Protein AF-A0A438IP30-F1 (afdb_monomer_lite)

Secondary structure (DSSP, 8-state):
-HHHHHHHHHHHHTT----PPPTT-EEEEEP-TTTSPTT--TTS-SEEEEEEEEEE-TTS-EEEE-TTS-B--

pLDDT: mean 92.11, std 5.41, range [65.12, 97.94]

Foldseek 3Di:
DVVVVVVVVCVVCVPPDDDADDFFDWDWDADDPVRDDVPDDPPDDRTDDGWTFHDADPVRDTWTAHPVRHTDD

Sequence (73 aa):
MADYQQRAAAHYNHKARPRSFKSGTLVLRKVFENTAEIGAGKFQANWEGPYIVSKTSESGAYHLQKPDGTPLL

Radius of gyration: 16.13 Å; chains: 1; bounding box: 28×31×44 Å

Organism: Vitis vinifera (NCBI:txid29760)

Structure (mmCIF, N/CA/C/O backbone):
data_AF-A0A438IP30-F1
#
_entry.id   AF-A0A438IP30-F1
#
loop_
_atom_site.group_PDB
_atom_site.id
_atom_site.type_symbol
_atom_site.label_atom_id
_atom_site.label_alt_id
_atom_site.label_comp_id
_atom_site.label_asym_id
_atom_site.label_entity_id
_atom_site.label_seq_id
_atom_site.pdbx_PDB_ins_code
_atom_site.Cartn_x
_atom_site.Cartn_y
_atom_site.Cartn_z
_atom_site.occupancy
_atom_site.B_iso_or_equiv
_atom_site.auth_se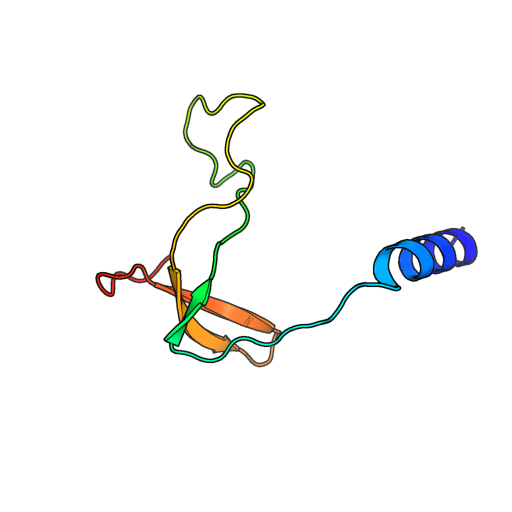q_id
_atom_site.auth_comp_id
_atom_site.auth_asym_id
_atom_site.auth_atom_id
_atom_site.pdbx_PDB_model_num
ATOM 1 N N . MET A 1 1 ? 11.626 -0.583 -29.976 1.00 65.12 1 MET A N 1
ATOM 2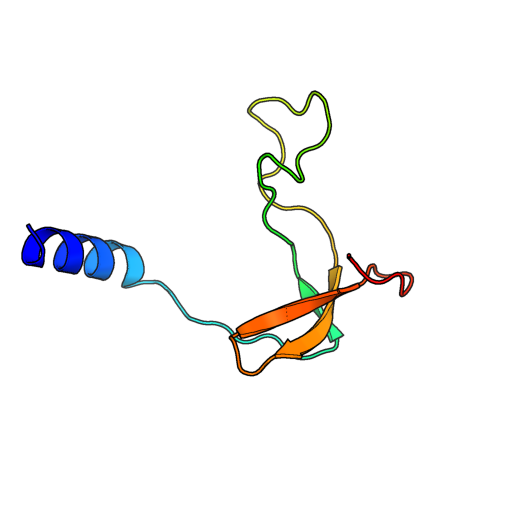 C CA . MET A 1 1 ? 11.408 -0.007 -28.626 1.00 65.12 1 MET A CA 1
ATOM 3 C C . MET A 1 1 ? 10.483 -0.865 -27.767 1.00 65.12 1 MET A C 1
ATOM 5 O O . MET A 1 1 ? 10.882 -1.185 -26.656 1.00 65.12 1 MET A O 1
ATOM 9 N N . ALA A 1 2 ? 9.316 -1.292 -28.270 1.00 82.50 2 ALA A N 1
ATOM 10 C CA . ALA A 1 2 ? 8.378 -2.128 -27.508 1.00 82.50 2 ALA A CA 1
ATOM 11 C C . ALA A 1 2 ? 8.991 -3.445 -26.981 1.00 82.50 2 ALA A C 1
ATOM 13 O O . ALA A 1 2 ? 8.833 -3.756 -25.806 1.00 82.50 2 ALA A O 1
ATOM 14 N N . ASP A 1 3 ? 9.772 -4.160 -27.801 1.00 92.69 3 ASP A N 1
ATOM 15 C CA . ASP A 1 3 ? 10.448 -5.408 -27.389 1.00 92.69 3 ASP A CA 1
ATOM 16 C C . ASP A 1 3 ? 11.437 -5.188 -26.225 1.00 92.69 3 ASP A C 1
ATOM 18 O O . ASP A 1 3 ? 11.459 -5.936 -25.250 1.00 92.69 3 ASP A O 1
ATOM 22 N N . TYR A 1 4 ? 12.197 -4.087 -26.251 1.00 94.94 4 TYR A N 1
ATOM 23 C CA . TYR A 1 4 ? 13.098 -3.732 -25.150 1.00 94.94 4 TYR A CA 1
ATOM 24 C C . TYR A 1 4 ? 12.334 -3.461 -23.845 1.00 94.94 4 TYR A C 1
ATOM 26 O O . TYR A 1 4 ? 12.700 -3.982 -22.792 1.00 94.94 4 TYR A O 1
ATOM 34 N N . GLN A 1 5 ? 11.246 -2.687 -23.913 1.00 95.94 5 GLN A N 1
ATOM 35 C CA . GLN A 1 5 ? 10.413 -2.381 -22.745 1.00 95.94 5 GLN A CA 1
ATOM 36 C C . GLN A 1 5 ? 9.762 -3.644 -22.162 1.00 95.94 5 GLN A C 1
ATOM 38 O O . GLN A 1 5 ? 9.748 -3.814 -20.944 1.00 95.94 5 GLN A O 1
ATOM 43 N N . GLN A 1 6 ? 9.285 -4.558 -23.014 1.00 95.81 6 GLN A N 1
ATOM 44 C CA . GLN A 1 6 ? 8.707 -5.834 -22.586 1.00 95.81 6 GLN A CA 1
ATOM 45 C C . GLN A 1 6 ? 9.736 -6.720 -21.877 1.00 95.81 6 GLN A C 1
ATOM 47 O O . GLN A 1 6 ? 9.451 -7.237 -20.796 1.00 95.81 6 GLN A O 1
ATOM 52 N N . ARG A 1 7 ? 10.952 -6.848 -22.423 1.00 95.88 7 ARG A N 1
ATOM 53 C CA . ARG A 1 7 ? 12.036 -7.614 -21.783 1.00 95.88 7 ARG A CA 1
ATOM 54 C C . ARG A 1 7 ? 12.460 -7.006 -20.449 1.00 95.88 7 ARG A C 1
ATOM 56 O O . ARG A 1 7 ? 12.632 -7.740 -19.478 1.00 95.88 7 ARG A O 1
ATOM 63 N N . ALA A 1 8 ? 12.581 -5.680 -20.376 1.00 95.94 8 ALA A N 1
ATOM 64 C CA . ALA A 1 8 ? 12.910 -4.982 -19.136 1.00 95.94 8 ALA A CA 1
ATOM 65 C C . ALA A 1 8 ? 11.831 -5.195 -18.059 1.00 95.94 8 ALA A C 1
ATOM 67 O O . ALA A 1 8 ? 12.156 -5.528 -16.918 1.00 95.94 8 ALA A O 1
ATOM 68 N N . ALA A 1 9 ? 10.550 -5.079 -18.425 1.00 95.31 9 ALA A N 1
ATOM 69 C CA . ALA A 1 9 ? 9.434 -5.324 -17.516 1.00 95.31 9 ALA A CA 1
ATOM 70 C C . ALA A 1 9 ? 9.375 -6.788 -17.052 1.00 95.31 9 ALA A C 1
ATOM 72 O O . ALA A 1 9 ? 9.193 -7.039 -15.862 1.00 95.31 9 ALA A O 1
ATOM 73 N N . ALA A 1 10 ? 9.572 -7.753 -17.955 1.00 94.94 10 ALA A N 1
ATOM 74 C CA . ALA A 1 10 ? 9.606 -9.174 -17.613 1.00 94.94 10 ALA A CA 1
ATOM 75 C C . ALA A 1 10 ? 10.758 -9.496 -16.650 1.00 94.94 10 ALA A C 1
ATOM 77 O O . ALA A 1 10 ? 10.547 -10.157 -15.633 1.00 94.94 10 ALA A O 1
ATOM 78 N N . HIS A 1 11 ? 11.956 -8.968 -16.919 1.00 96.19 11 HIS A N 1
ATOM 79 C CA . HIS A 1 11 ? 13.105 -9.130 -16.034 1.00 96.19 11 HIS A CA 1
ATOM 80 C C . HIS A 1 11 ? 12.878 -8.464 -14.673 1.00 96.19 11 HIS A C 1
ATOM 82 O O . HIS A 1 11 ? 13.219 -9.044 -13.652 1.00 96.19 11 HIS A O 1
ATOM 88 N N . TYR A 1 12 ? 12.273 -7.279 -14.602 1.00 94.25 12 TYR A N 1
ATOM 89 C CA . TYR A 1 12 ? 11.974 -6.646 -13.314 1.00 94.25 12 TYR A CA 1
ATOM 90 C C . TYR A 1 12 ? 10.916 -7.436 -12.522 1.00 94.25 12 TYR A C 1
ATOM 92 O O . TYR A 1 12 ? 11.102 -7.740 -11.343 1.00 94.25 12 TYR A O 1
ATOM 100 N N . ASN A 1 13 ? 9.840 -7.854 -13.191 1.00 95.50 13 ASN A N 1
ATOM 101 C CA . ASN A 1 13 ? 8.690 -8.500 -12.563 1.00 95.50 13 ASN A CA 1
ATOM 102 C C . ASN A 1 13 ? 8.846 -10.016 -12.346 1.00 95.50 13 ASN A C 1
ATOM 104 O O . ASN A 1 13 ? 7.963 -10.616 -11.741 1.00 95.50 13 ASN A O 1
ATOM 108 N N . HIS A 1 14 ? 9.939 -10.661 -12.773 1.00 95.06 14 HIS A N 1
ATOM 109 C CA . HIS A 1 14 ? 10.085 -12.129 -12.689 1.00 95.06 14 HIS A CA 1
ATOM 110 C C . HIS A 1 14 ? 9.913 -12.706 -11.265 1.00 95.06 14 HIS A C 1
ATOM 112 O O . HIS A 1 14 ? 9.434 -13.830 -11.084 1.00 95.06 14 HIS A O 1
ATOM 118 N N . LYS A 1 15 ? 10.280 -11.930 -10.235 1.00 94.62 15 LYS A N 1
ATOM 119 C CA . LYS A 1 15 ? 10.115 -12.283 -8.812 1.00 94.62 15 LYS A CA 1
ATOM 120 C C . LYS A 1 15 ? 8.860 -11.698 -8.173 1.00 94.62 15 LYS A C 1
ATOM 122 O O . LYS A 1 15 ? 8.586 -12.006 -7.015 1.00 94.62 15 LYS A O 1
ATOM 127 N N . ALA A 1 16 ? 8.091 -10.886 -8.896 1.00 93.25 16 ALA A N 1
ATOM 128 C CA . ALA A 1 16 ? 6.830 -10.382 -8.387 1.00 93.25 16 ALA A CA 1
ATOM 129 C C . ALA A 1 16 ? 5.889 -11.560 -8.101 1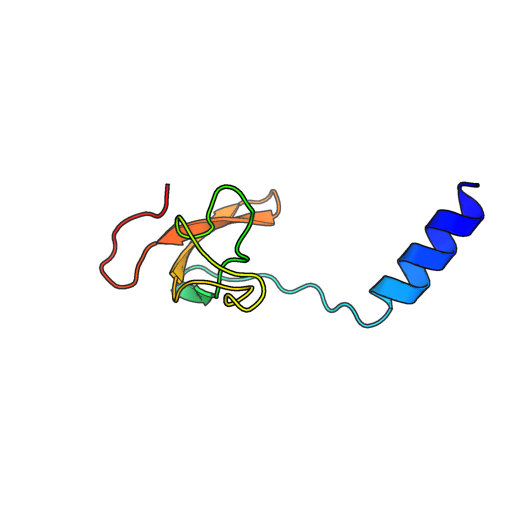.00 93.25 16 ALA A C 1
ATOM 131 O O . ALA A 1 16 ? 5.794 -12.536 -8.854 1.00 93.25 16 ALA A O 1
ATOM 132 N N . ARG A 1 17 ? 5.214 -11.481 -6.959 1.00 93.25 17 ARG A N 1
ATOM 133 C CA . ARG A 1 17 ? 4.199 -12.441 -6.535 1.00 93.25 17 ARG A CA 1
ATOM 134 C C . ARG A 1 17 ? 2.936 -11.641 -6.255 1.00 93.25 17 ARG A C 1
ATOM 136 O O . ARG A 1 17 ? 2.844 -11.048 -5.178 1.00 93.25 17 ARG A O 1
ATOM 143 N N . PRO A 1 18 ? 2.010 -11.556 -7.227 1.00 89.31 18 PRO A N 1
ATOM 144 C CA . PRO A 1 18 ? 0.736 -10.889 -7.016 1.00 89.31 18 PRO A CA 1
ATOM 145 C C . PRO A 1 18 ? 0.060 -11.436 -5.759 1.00 89.31 18 PRO A C 1
ATOM 147 O O . PRO A 1 18 ? 0.038 -12.646 -5.530 1.00 89.31 18 PRO A O 1
ATOM 150 N N . ARG A 1 19 ? -0.458 -10.535 -4.926 1.00 90.44 19 ARG A N 1
ATOM 151 C CA . ARG A 1 19 ? -1.145 -10.875 -3.683 1.00 90.44 19 ARG A CA 1
ATOM 152 C C . ARG A 1 19 ? -2.474 -10.140 -3.641 1.00 90.44 19 ARG A C 1
ATOM 154 O O . ARG A 1 19 ? -2.507 -8.920 -3.765 1.00 90.44 19 ARG A O 1
ATOM 161 N N . SER A 1 20 ? -3.548 -10.890 -3.430 1.00 91.62 20 SER A N 1
ATOM 162 C CA . SER A 1 20 ? -4.863 -10.343 -3.109 1.00 91.62 20 SER A CA 1
ATOM 163 C C . SER A 1 20 ? -5.033 -10.237 -1.596 1.00 91.62 20 SER A C 1
ATOM 165 O O . SER A 1 20 ? -4.663 -11.163 -0.869 1.00 91.62 20 SER A O 1
ATOM 167 N N . PHE A 1 21 ? -5.636 -9.151 -1.124 1.00 93.88 21 PHE A N 1
ATOM 168 C CA . PHE A 1 21 ? -5.984 -8.979 0.285 1.00 93.88 21 PHE A CA 1
ATOM 169 C C . PHE A 1 21 ? -7.477 -9.221 0.501 1.00 93.88 21 PHE A C 1
ATOM 171 O O . PHE A 1 21 ? -8.294 -8.893 -0.354 1.00 93.88 21 PHE A O 1
ATOM 178 N N . LYS A 1 22 ? -7.839 -9.799 1.648 1.00 94.88 22 LYS A N 1
ATOM 179 C CA . LYS A 1 22 ? -9.240 -9.954 2.065 1.00 94.88 22 LYS A CA 1
ATOM 180 C C . LYS A 1 22 ? -9.623 -8.820 3.012 1.00 94.88 22 LYS A C 1
ATOM 182 O O . LYS A 1 22 ? -8.746 -8.267 3.680 1.00 94.88 22 LYS A O 1
ATOM 187 N N . SER A 1 23 ? -10.914 -8.518 3.133 1.00 95.69 23 SER A N 1
ATOM 188 C CA . SER A 1 23 ? -11.394 -7.644 4.210 1.00 95.69 23 SER A CA 1
ATOM 189 C C . SER A 1 23 ? -10.906 -8.137 5.579 1.00 95.69 23 SER A C 1
ATOM 191 O O . SER A 1 23 ? -10.821 -9.341 5.816 1.00 95.69 23 SER A O 1
ATOM 193 N N . GLY A 1 24 ? -10.528 -7.206 6.453 1.00 96.00 24 GLY A N 1
ATOM 194 C CA . GLY A 1 24 ? -9.898 -7.482 7.746 1.00 96.00 24 GLY A CA 1
ATOM 195 C C . GLY A 1 24 ? -8.373 -7.635 7.699 1.00 96.00 24 GLY A C 1
ATOM 196 O O . GLY A 1 24 ? -7.742 -7.679 8.751 1.00 96.00 24 GLY A O 1
ATOM 197 N N . THR A 1 25 ? -7.750 -7.686 6.516 1.00 97.06 25 THR A N 1
ATOM 198 C CA . THR A 1 25 ? -6.285 -7.819 6.425 1.00 97.06 25 THR A CA 1
ATOM 199 C C . THR A 1 25 ? -5.592 -6.515 6.813 1.00 97.06 25 THR A C 1
ATOM 201 O O . THR A 1 25 ? -5.951 -5.455 6.298 1.00 97.06 25 THR A O 1
ATOM 204 N N . LEU A 1 26 ? -4.568 -6.608 7.667 1.00 96.81 26 LEU A N 1
ATOM 205 C CA . LEU A 1 26 ? -3.675 -5.493 7.975 1.00 96.81 26 LEU A CA 1
ATOM 206 C C . LEU A 1 26 ? -2.695 -5.246 6.826 1.00 96.81 26 LEU A C 1
ATOM 208 O O . LEU A 1 26 ? -2.051 -6.174 6.333 1.00 96.81 26 LEU A O 1
ATOM 212 N N . VAL A 1 27 ? -2.578 -3.988 6.414 1.00 96.50 27 VAL A N 1
ATOM 213 C CA . VAL A 1 27 ? -1.732 -3.550 5.301 1.00 96.50 27 VAL A CA 1
ATOM 214 C C . VAL A 1 27 ? -1.056 -2.216 5.613 1.00 96.50 27 VAL A C 1
ATOM 216 O O . VAL A 1 27 ? -1.538 -1.427 6.426 1.00 96.50 27 VAL A O 1
ATOM 219 N N . LEU A 1 28 ? 0.057 -1.960 4.929 1.00 96.00 28 LEU A N 1
ATOM 220 C CA . LEU A 1 28 ? 0.678 -0.640 4.852 1.00 96.00 28 LEU A CA 1
ATOM 221 C C . LEU A 1 28 ? 0.336 -0.005 3.502 1.00 96.00 28 LEU A C 1
ATOM 223 O O . LEU A 1 28 ? 0.274 -0.703 2.486 1.00 96.00 28 LEU A O 1
ATOM 227 N N . ARG A 1 29 ? 0.135 1.313 3.482 1.00 94.00 29 ARG A N 1
ATOM 228 C CA . ARG A 1 29 ? -0.085 2.086 2.252 1.00 94.00 29 ARG A CA 1
ATOM 229 C C . ARG A 1 29 ? 1.225 2.745 1.840 1.00 94.00 29 ARG A C 1
ATOM 231 O O . ARG A 1 29 ? 1.964 3.227 2.689 1.00 94.00 29 ARG A O 1
ATOM 238 N N . LYS A 1 30 ? 1.548 2.731 0.547 1.00 94.00 30 LYS A N 1
ATOM 239 C CA . LYS A 1 30 ? 2.747 3.411 0.043 1.00 94.00 30 LYS A CA 1
ATOM 240 C C . LYS A 1 30 ? 2.556 4.920 0.177 1.00 94.00 30 LYS A C 1
ATOM 242 O O . LYS A 1 30 ? 1.513 5.422 -0.234 1.00 94.00 30 LYS A O 1
ATOM 247 N N . VAL A 1 31 ? 3.561 5.614 0.700 1.00 93.38 31 VAL A N 1
ATOM 248 C CA . VAL A 1 31 ? 3.575 7.077 0.743 1.00 93.38 31 VAL A CA 1
ATOM 249 C C . VAL A 1 31 ? 3.900 7.608 -0.653 1.00 93.38 31 VAL A C 1
ATOM 251 O O . VAL A 1 31 ? 4.855 7.165 -1.297 1.00 93.38 31 VAL A O 1
ATOM 254 N N . PHE A 1 32 ? 3.089 8.548 -1.123 1.00 89.00 32 PHE A N 1
ATOM 255 C CA . PHE A 1 32 ? 3.313 9.323 -2.339 1.00 89.00 32 PHE A CA 1
ATOM 256 C C . PHE A 1 32 ? 3.486 10.800 -1.980 1.00 89.00 32 PHE A C 1
ATOM 258 O O . PHE A 1 32 ? 3.216 11.203 -0.854 1.00 89.00 32 PHE A O 1
ATOM 265 N N . GLU A 1 33 ? 3.914 11.627 -2.934 1.00 85.62 33 GLU A N 1
ATOM 266 C CA . GLU A 1 33 ? 4.143 13.063 -2.701 1.00 85.62 33 GLU A CA 1
ATOM 267 C C . GLU A 1 33 ? 2.907 13.779 -2.133 1.00 85.62 33 GLU A C 1
ATOM 269 O O . GLU A 1 33 ? 3.038 14.675 -1.308 1.00 85.62 33 GLU A O 1
ATOM 274 N N . ASN A 1 34 ? 1.702 13.344 -2.514 1.00 85.19 34 ASN A N 1
ATOM 275 C CA . ASN A 1 34 ? 0.438 13.892 -2.023 1.00 85.19 34 ASN A CA 1
ATOM 276 C C . ASN A 1 34 ? 0.001 13.355 -0.647 1.00 85.19 34 ASN A C 1
ATOM 278 O O . ASN A 1 34 ? -0.954 13.881 -0.082 1.00 85.19 34 ASN A O 1
ATOM 282 N N . THR A 1 35 ? 0.637 12.299 -0.133 1.00 85.94 35 THR A N 1
ATOM 28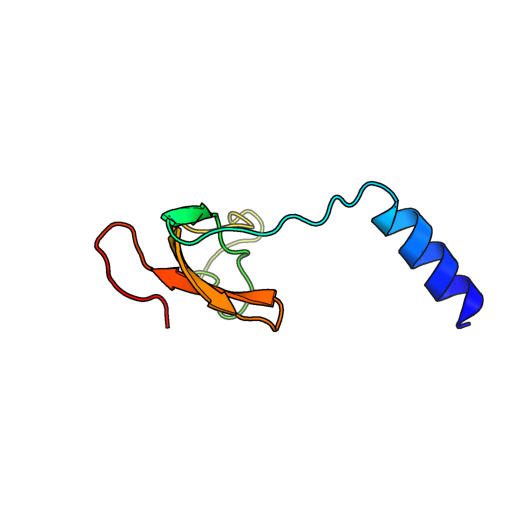3 C CA . THR A 1 35 ? 0.340 11.716 1.189 1.00 85.94 35 THR A CA 1
ATOM 284 C C . THR A 1 35 ? 1.506 11.840 2.167 1.00 85.94 35 THR A C 1
ATOM 286 O O . THR A 1 35 ? 1.380 11.414 3.309 1.00 85.94 35 THR A O 1
ATOM 289 N N . ALA A 1 36 ? 2.644 12.379 1.730 1.00 87.81 36 ALA A N 1
ATOM 290 C CA . ALA A 1 36 ? 3.789 12.631 2.587 1.00 87.81 36 ALA A CA 1
ATOM 291 C C . ALA A 1 36 ? 3.464 13.724 3.613 1.00 87.81 36 ALA A C 1
ATOM 293 O O . ALA A 1 36 ? 2.753 14.688 3.316 1.00 87.81 36 ALA A O 1
ATOM 294 N N . GLU A 1 37 ? 4.012 13.594 4.819 1.00 86.06 37 GLU A N 1
ATOM 295 C CA . GLU A 1 37 ? 3.894 14.641 5.830 1.00 86.06 37 GLU A CA 1
ATOM 296 C C . GLU A 1 37 ? 4.598 15.923 5.361 1.00 86.06 37 GLU A C 1
ATOM 298 O O . GLU A 1 37 ? 5.638 15.895 4.693 1.00 86.06 37 GLU A O 1
ATOM 303 N N . ILE A 1 38 ? 4.038 17.079 5.721 1.00 87.44 38 ILE A N 1
ATOM 304 C CA . ILE A 1 38 ? 4.635 18.370 5.374 1.00 87.44 38 ILE A CA 1
ATOM 305 C C . ILE A 1 38 ? 6.007 18.470 6.046 1.00 87.44 38 ILE A C 1
ATOM 307 O O . ILE A 1 38 ? 6.128 18.348 7.262 1.00 87.44 38 ILE A O 1
ATOM 311 N N . GLY A 1 39 ? 7.045 18.713 5.245 1.00 86.88 39 GLY A N 1
ATOM 312 C CA . GLY A 1 39 ? 8.428 18.771 5.725 1.00 86.88 39 GLY A CA 1
ATOM 313 C C . GLY A 1 39 ? 9.115 17.407 5.837 1.00 86.88 39 GLY A C 1
ATOM 314 O O . GLY A 1 39 ? 10.246 17.343 6.320 1.00 86.88 39 GLY A O 1
ATOM 315 N N . ALA A 1 40 ? 8.482 16.326 5.369 1.00 84.88 40 ALA A N 1
ATOM 316 C CA . ALA A 1 40 ? 9.104 15.014 5.346 1.00 84.88 40 ALA A CA 1
ATOM 317 C C . ALA A 1 40 ? 10.369 15.015 4.469 1.00 84.88 40 ALA A C 1
ATOM 319 O O . ALA A 1 40 ? 10.353 15.333 3.278 1.00 84.88 40 ALA A O 1
ATOM 320 N N . GLY A 1 41 ? 11.497 14.672 5.090 1.00 85.19 41 GLY A N 1
ATOM 321 C CA . GLY A 1 41 ? 12.796 14.650 4.432 1.00 85.19 41 GLY A CA 1
ATOM 322 C C . GLY A 1 41 ? 13.000 13.426 3.536 1.00 85.19 41 GLY A C 1
ATOM 323 O O . GLY A 1 41 ? 12.182 12.510 3.458 1.00 85.19 41 GLY A O 1
ATOM 324 N N . LYS A 1 42 ? 14.176 13.366 2.906 1.00 86.75 42 LYS A N 1
ATOM 325 C CA . LYS A 1 42 ? 14.587 12.278 1.997 1.00 86.75 42 LYS A CA 1
ATOM 326 C C . LYS A 1 42 ? 14.573 10.878 2.635 1.00 86.75 42 LYS A C 1
ATOM 328 O O . LYS A 1 42 ? 14.525 9.886 1.915 1.00 86.75 42 LYS A O 1
ATOM 333 N N . PHE A 1 43 ? 14.635 10.802 3.964 1.00 88.25 43 PHE A N 1
ATOM 334 C CA . PHE A 1 43 ? 14.691 9.555 4.732 1.00 88.25 43 PHE A CA 1
ATOM 335 C C . PHE A 1 43 ? 13.372 9.202 5.434 1.00 88.25 43 PHE A C 1
ATOM 337 O O . PHE A 1 43 ? 13.374 8.392 6.359 1.00 88.25 43 PHE A O 1
ATOM 344 N N . GLN A 1 44 ? 12.251 9.800 5.022 1.00 90.62 44 GLN A N 1
ATOM 345 C CA . GLN A 1 44 ? 10.935 9.386 5.509 1.00 90.62 44 GLN A CA 1
ATOM 346 C C . GLN A 1 44 ? 10.631 7.924 5.146 1.00 90.62 44 GLN A C 1
ATOM 348 O O . GLN A 1 44 ? 11.166 7.376 4.177 1.00 90.62 44 GLN A O 1
ATOM 353 N N . ALA A 1 45 ? 9.747 7.289 5.914 1.00 92.81 45 ALA A N 1
ATOM 354 C CA . ALA A 1 45 ? 9.287 5.948 5.591 1.00 92.81 45 ALA A CA 1
ATOM 355 C C . ALA A 1 45 ? 8.529 5.947 4.251 1.00 92.81 45 ALA A C 1
ATOM 357 O O . ALA A 1 45 ? 7.649 6.766 4.016 1.00 92.81 45 ALA A O 1
ATOM 358 N N . ASN A 1 46 ? 8.832 4.978 3.384 1.00 93.56 46 ASN A N 1
ATOM 359 C CA . ASN A 1 46 ? 8.143 4.818 2.093 1.00 93.56 46 ASN A CA 1
ATOM 360 C C . ASN A 1 46 ? 6.715 4.252 2.229 1.00 93.56 46 ASN A C 1
ATOM 362 O O . ASN A 1 46 ? 6.000 4.121 1.234 1.00 93.56 46 ASN A O 1
ATOM 366 N N . TRP A 1 47 ? 6.329 3.853 3.441 1.00 95.00 47 TRP A N 1
ATOM 367 C CA . TRP A 1 47 ? 5.067 3.201 3.762 1.00 95.00 47 TRP A CA 1
ATOM 368 C C . TRP A 1 47 ? 4.510 3.771 5.067 1.00 95.00 47 TRP A C 1
ATOM 370 O O . TRP A 1 47 ? 5.264 3.983 6.014 1.00 95.00 47 TRP A O 1
ATOM 380 N N . GLU A 1 48 ? 3.198 3.966 5.119 1.00 93.75 48 GLU A N 1
ATOM 381 C CA . GLU A 1 48 ? 2.444 4.468 6.270 1.00 93.75 48 GLU A CA 1
ATOM 382 C C . GLU A 1 48 ? 1.354 3.472 6.698 1.00 93.75 48 GLU A C 1
ATOM 384 O O . GLU A 1 48 ? 0.985 2.551 5.955 1.00 93.75 48 GLU A O 1
ATOM 389 N N . GLY A 1 49 ? 0.821 3.664 7.903 1.00 91.88 49 GLY A N 1
ATOM 390 C CA . GLY A 1 49 ? -0.180 2.788 8.510 1.00 91.88 49 GLY A CA 1
ATOM 391 C C . GLY A 1 49 ? 0.286 2.228 9.855 1.00 91.88 49 GLY A C 1
ATOM 392 O O . GLY A 1 49 ? 1.336 2.625 10.360 1.00 91.88 49 GLY A O 1
ATOM 393 N N . PRO A 1 50 ? -0.488 1.322 10.471 1.00 94.94 50 PRO A N 1
ATOM 394 C CA . PRO A 1 50 ? -1.268 0.262 9.824 1.00 94.94 50 PRO A CA 1
ATOM 395 C C . PRO A 1 50 ? -2.704 0.638 9.434 1.00 94.94 50 PRO A C 1
ATOM 397 O O . PRO A 1 50 ? -3.376 1.394 10.133 1.00 94.94 50 PRO A O 1
ATOM 400 N N . TYR A 1 51 ? -3.200 0.022 8.358 1.00 97.00 51 TYR A N 1
ATOM 401 C CA . TYR A 1 51 ? -4.604 0.077 7.941 1.00 97.00 51 TYR A CA 1
ATOM 402 C C . TYR A 1 51 ? -5.210 -1.315 7.836 1.00 97.00 51 TYR A C 1
ATOM 404 O O . TYR A 1 51 ? -4.502 -2.308 7.689 1.00 97.00 51 TYR A O 1
ATOM 412 N N . ILE A 1 52 ? -6.536 -1.370 7.851 1.00 97.94 52 ILE A N 1
ATOM 413 C CA . ILE A 1 52 ? -7.322 -2.581 7.637 1.00 97.94 52 ILE A CA 1
ATOM 414 C C . ILE A 1 52 ? -8.050 -2.450 6.301 1.00 97.94 52 ILE A C 1
ATOM 416 O O . ILE A 1 52 ? -8.670 -1.423 6.025 1.00 97.94 52 ILE A O 1
ATOM 420 N N . VAL A 1 53 ? -8.020 -3.496 5.476 1.00 97.25 53 VAL A N 1
ATOM 421 C CA . VAL A 1 53 ? -8.872 -3.571 4.280 1.00 97.25 53 VAL A CA 1
ATOM 422 C C . VAL A 1 53 ? -10.330 -3.678 4.723 1.00 97.25 53 VAL A C 1
ATOM 424 O O . VAL A 1 53 ? -10.714 -4.665 5.346 1.00 97.25 53 VAL A O 1
ATOM 427 N N . SER A 1 54 ? -11.158 -2.687 4.405 1.00 97.12 54 SER A N 1
ATOM 428 C CA . SER A 1 54 ? -12.590 -2.715 4.719 1.00 97.12 54 SER A CA 1
ATOM 429 C C . SER A 1 54 ? -13.390 -3.391 3.602 1.00 97.12 54 SER A C 1
ATOM 431 O O . SER A 1 54 ? -14.241 -4.241 3.872 1.00 97.12 54 SER A O 1
ATOM 433 N N . LYS A 1 55 ? -13.077 -3.088 2.335 1.00 95.00 55 LYS A N 1
ATOM 434 C CA . LYS A 1 55 ? -13.745 -3.657 1.151 1.00 95.00 55 LYS A CA 1
ATOM 435 C C . LYS A 1 55 ? -12.754 -3.927 0.020 1.00 95.00 55 LYS A C 1
ATOM 437 O O . LYS A 1 55 ? -11.846 -3.129 -0.218 1.00 95.00 55 LYS A O 1
ATOM 442 N N . THR A 1 56 ? -12.978 -5.013 -0.713 1.00 93.38 56 THR A N 1
ATOM 443 C CA . THR A 1 56 ? -12.239 -5.373 -1.934 1.00 93.38 56 THR A CA 1
ATOM 444 C C . THR A 1 56 ? -13.068 -5.035 -3.174 1.00 93.38 56 THR A C 1
ATOM 446 O O . THR A 1 56 ? -14.272 -5.284 -3.177 1.00 93.38 56 THR A O 1
ATOM 449 N N . SER A 1 57 ? -12.442 -4.505 -4.224 1.00 88.75 57 SER A N 1
ATOM 450 C CA . SER A 1 57 ? -13.078 -4.248 -5.525 1.00 88.75 57 SER A CA 1
ATOM 451 C C . SER A 1 57 ? -12.614 -5.261 -6.573 1.00 88.75 57 SER A C 1
ATOM 453 O O . SER A 1 57 ? -11.458 -5.684 -6.553 1.00 88.75 57 SER A O 1
ATOM 455 N N . GLU A 1 58 ? -13.476 -5.586 -7.540 1.00 85.56 58 GLU A N 1
ATOM 456 C CA . GLU A 1 58 ? -13.116 -6.402 -8.714 1.00 85.56 58 GLU A CA 1
ATOM 457 C C . GLU A 1 58 ? -12.021 -5.743 -9.569 1.00 85.56 58 GLU A C 1
ATOM 459 O O . GLU A 1 58 ? -11.244 -6.428 -10.228 1.00 85.56 58 GLU A O 1
ATOM 464 N N . SER A 1 59 ? -11.886 -4.414 -9.492 1.00 88.25 59 SER A N 1
ATOM 465 C CA . SER A 1 59 ? -10.832 -3.650 -10.172 1.00 88.25 59 SER A CA 1
ATOM 466 C C . SER A 1 59 ? -9.430 -3.810 -9.562 1.00 88.25 59 SER A C 1
ATOM 468 O O . SER A 1 59 ? -8.474 -3.228 -10.070 1.00 88.25 59 SER A O 1
ATOM 470 N N . GLY A 1 60 ? -9.289 -4.545 -8.452 1.00 87.81 60 GLY A N 1
ATOM 471 C CA . GLY A 1 60 ? -8.032 -4.671 -7.704 1.00 87.81 60 GLY A CA 1
ATOM 472 C C . GLY A 1 60 ? -7.751 -3.514 -6.737 1.00 87.81 60 GLY A C 1
ATOM 473 O O . GLY A 1 60 ? -6.719 -3.515 -6.065 1.00 87.81 60 GLY A O 1
ATOM 474 N N . ALA A 1 61 ? -8.667 -2.546 -6.637 1.00 92.56 61 ALA A N 1
ATOM 475 C CA . ALA A 1 61 ? -8.622 -1.490 -5.631 1.00 92.56 61 ALA A CA 1
ATOM 476 C C . ALA A 1 61 ? -9.134 -1.981 -4.263 1.00 92.56 61 ALA A C 1
ATOM 478 O O . ALA A 1 61 ? -10.011 -2.846 -4.176 1.00 92.56 61 ALA A O 1
ATOM 479 N N . TYR A 1 62 ? -8.622 -1.379 -3.189 1.00 94.50 62 TYR A N 1
ATOM 480 C CA . TYR A 1 62 ? -9.016 -1.679 -1.813 1.00 94.50 62 TYR A CA 1
ATOM 481 C C . TYR A 1 62 ? -9.468 -0.407 -1.106 1.00 94.50 62 TYR A C 1
ATOM 483 O O . TYR A 1 62 ? -8.790 0.615 -1.180 1.00 94.50 62 TYR A O 1
ATOM 491 N N . HIS A 1 63 ? -10.579 -0.494 -0.378 1.00 95.38 63 HIS A N 1
ATOM 492 C CA . HIS A 1 63 ? -10.953 0.535 0.586 1.00 95.38 63 HIS A CA 1
ATOM 493 C C . HIS A 1 63 ? -10.265 0.221 1.908 1.00 95.38 63 HIS A C 1
ATOM 495 O O . HIS A 1 63 ? -10.273 -0.929 2.358 1.00 95.38 63 HIS A O 1
ATOM 501 N N . LEU A 1 64 ? -9.666 1.238 2.517 1.00 96.44 64 LEU A N 1
ATOM 502 C CA . LEU A 1 64 ? -8.923 1.105 3.761 1.00 96.44 64 LEU A CA 1
ATOM 503 C C . LEU A 1 64 ? -9.655 1.821 4.896 1.00 96.44 64 LEU A C 1
ATOM 505 O O . LEU A 1 64 ? -10.430 2.748 4.675 1.00 96.44 64 LEU A O 1
ATOM 509 N N . GLN A 1 65 ? -9.398 1.385 6.120 1.00 97.62 65 GLN A N 1
ATOM 510 C CA . GLN A 1 65 ? -9.809 2.069 7.340 1.00 97.62 65 GLN A CA 1
ATOM 511 C C . GLN A 1 65 ? -8.677 2.024 8.363 1.00 97.62 65 GLN A C 1
ATOM 513 O O . GLN A 1 65 ? -7.821 1.133 8.328 1.00 97.62 65 GLN A O 1
ATOM 518 N N . LYS A 1 66 ? -8.670 2.986 9.276 1.00 96.62 66 LYS A N 1
ATOM 519 C CA . LYS A 1 66 ? -7.797 2.986 10.446 1.00 96.62 66 LYS A CA 1
ATOM 520 C C . LYS A 1 66 ? -8.226 1.891 11.438 1.00 96.62 66 LYS A C 1
ATOM 522 O O . LYS A 1 66 ? -9.362 1.415 11.372 1.00 96.62 66 LYS A O 1
ATOM 527 N N . PRO A 1 67 ? -7.351 1.499 12.380 1.00 95.31 67 PRO A N 1
ATOM 528 C CA . PRO A 1 67 ? -7.696 0.518 13.411 1.00 95.31 67 PRO A CA 1
ATOM 529 C C . PRO A 1 67 ? -8.891 0.914 14.292 1.00 95.31 67 PRO A C 1
ATOM 531 O O . PRO A 1 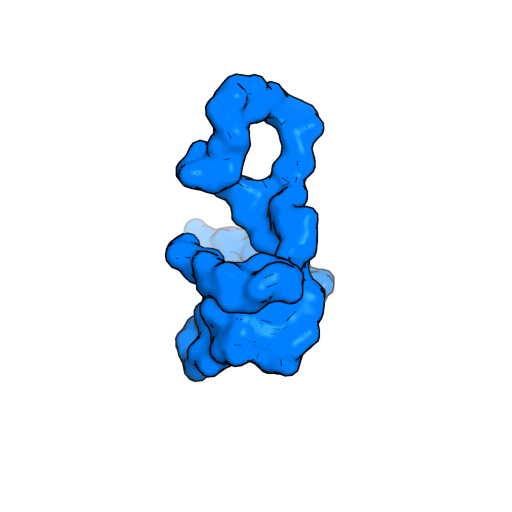67 ? -9.570 0.038 14.812 1.00 95.31 67 PRO A O 1
ATOM 534 N N . ASP A 1 68 ? -9.170 2.214 14.428 1.00 95.44 68 ASP A N 1
ATOM 535 C CA . ASP A 1 68 ? -10.327 2.752 15.160 1.00 95.44 68 ASP A CA 1
ATOM 536 C C . ASP A 1 68 ? -11.650 2.705 14.364 1.00 95.44 68 ASP A C 1
ATOM 538 O O . ASP A 1 68 ? -12.687 3.138 14.859 1.00 95.44 68 ASP A O 1
ATOM 542 N N . GLY A 1 69 ? -11.629 2.175 13.136 1.00 93.88 69 GLY A N 1
ATOM 543 C CA . GLY A 1 69 ? -12.794 2.079 12.256 1.00 93.88 69 GLY A CA 1
ATOM 544 C C . GLY A 1 69 ? -13.029 3.308 11.377 1.00 93.88 69 GLY A C 1
ATOM 545 O O . GLY A 1 69 ? -13.936 3.286 10.547 1.00 93.88 69 GLY A O 1
ATOM 546 N N . THR A 1 70 ? -12.213 4.360 11.493 1.00 96.50 70 THR A N 1
ATOM 547 C CA . THR A 1 70 ? -12.334 5.544 10.633 1.00 96.50 70 THR A CA 1
ATOM 548 C C . THR A 1 70 ? -11.959 5.187 9.191 1.00 96.50 70 THR A C 1
ATOM 550 O O . THR A 1 70 ? -10.822 4.759 8.955 1.00 96.50 70 THR A O 1
ATOM 553 N N . PRO A 1 71 ? -12.852 5.378 8.201 1.00 94.81 71 PRO A N 1
ATOM 554 C CA . PRO A 1 71 ? -12.521 5.141 6.801 1.00 94.81 71 PRO A CA 1
ATOM 555 C C . PRO A 1 71 ? -11.368 6.034 6.335 1.00 94.81 71 PRO A C 1
ATOM 557 O O . PRO A 1 71 ? -11.288 7.209 6.697 1.00 94.81 71 PRO A O 1
ATOM 560 N N . LEU A 1 72 ? -10.478 5.474 5.519 1.00 89.06 72 LEU A N 1
ATOM 561 C CA . LEU A 1 72 ? -9.449 6.235 4.825 1.00 89.06 72 LEU A CA 1
ATOM 562 C C . LEU A 1 72 ? -10.071 6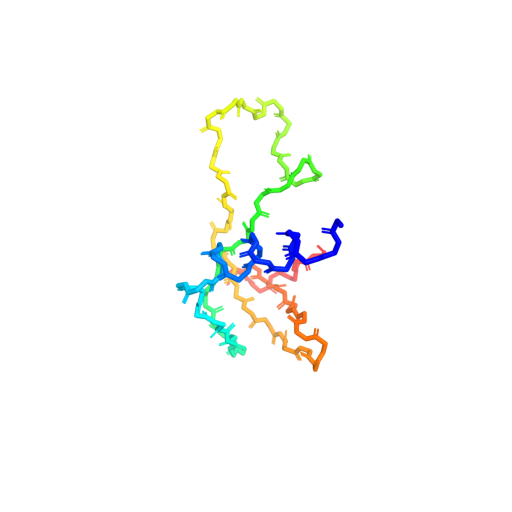.777 3.532 1.00 89.06 72 LEU A C 1
ATOM 564 O O . LEU A 1 72 ? -10.490 5.981 2.688 1.00 89.06 72 LEU A O 1
ATOM 568 N N . LEU A 1 73 ? -10.184 8.105 3.435 1.00 75.38 73 LEU A N 1
ATOM 569 C CA . LEU A 1 73 ? -10.665 8.813 2.243 1.00 75.38 73 LEU A CA 1
ATOM 570 C C . LEU A 1 73 ? -9.667 8.696 1.082 1.00 75.38 73 LEU A C 1
ATOM 572 O O . LEU A 1 73 ? -8.439 8.699 1.351 1.00 75.38 73 LEU A O 1
#